Protein AF-A0AA46AE24-F1 (afdb_monomer_lite)

Foldseek 3Di:
DDDDDDDPVNVVVVVVVVVVVCVVPVVVVVVVVLVVVLVQLLVLLLQVLVVQVVCCVVVVDGWDKPPAFPDLQDQWIWTHPPPDIDIGGGHRQKTKHKDWDAAPPRDIWIKIKIDRVVSRDIFIATRRPADSSGDDDD

Structure (mmCIF, N/CA/C/O backbone):
data_AF-A0AA46AE24-F1
#
_entry.id   AF-A0AA46AE24-F1
#
loop_
_atom_site.group_PDB
_atom_site.id
_atom_site.type_symbol
_atom_site.label_atom_id
_atom_site.label_alt_id
_atom_site.label_comp_id
_atom_site.label_asym_id
_atom_site.label_entity_id
_atom_site.label_seq_id
_atom_site.pdbx_PDB_ins_code
_atom_site.Cartn_x
_atom_site.Cartn_y
_atom_site.Cartn_z
_atom_site.occupancy
_atom_site.B_iso_or_equiv
_atom_site.auth_seq_id
_atom_site.auth_comp_id
_atom_site.auth_asym_id
_atom_site.auth_atom_id
_atom_site.pdbx_PDB_model_num
ATOM 1 N N . MET A 1 1 ? -31.045 29.488 43.445 1.00 48.88 1 MET A N 1
ATOM 2 C CA . MET A 1 1 ? -30.138 28.868 42.453 1.00 48.88 1 MET A CA 1
ATOM 3 C C . MET A 1 1 ? -30.188 27.354 42.658 1.00 48.88 1 MET A C 1
ATOM 5 O O . MET A 1 1 ? -29.544 26.853 43.567 1.00 48.88 1 MET A O 1
ATOM 9 N N . ASN A 1 2 ? -31.054 26.645 41.923 1.00 54.91 2 ASN A N 1
ATOM 10 C CA . ASN A 1 2 ? -31.295 25.208 42.121 1.00 54.91 2 ASN A CA 1
ATOM 11 C C . ASN A 1 2 ? -30.205 24.395 41.413 1.00 54.91 2 ASN A C 1
ATOM 13 O O . ASN A 1 2 ? -30.245 24.226 40.196 1.00 54.91 2 ASN A O 1
ATOM 17 N N . LYS A 1 3 ? -29.220 23.904 42.169 1.00 65.06 3 LYS A N 1
ATOM 18 C CA . LYS A 1 3 ? -28.260 22.922 41.661 1.00 65.06 3 LYS A CA 1
ATOM 19 C C . LYS A 1 3 ? -28.925 21.545 41.707 1.00 65.06 3 LYS A C 1
ATOM 21 O O . LYS A 1 3 ? -29.003 20.940 42.771 1.00 65.06 3 LYS A O 1
ATOM 26 N N . LYS A 1 4 ? -29.428 21.063 40.566 1.00 74.19 4 LYS A N 1
ATOM 27 C CA . LYS A 1 4 ? -29.772 19.644 40.398 1.00 74.19 4 LYS A CA 1
ATOM 28 C C . LYS A 1 4 ? -28.463 18.850 40.409 1.00 74.19 4 LYS A C 1
ATOM 30 O O . LYS A 1 4 ? -27.659 18.991 39.493 1.00 74.19 4 LYS A O 1
ATOM 35 N N . GLY A 1 5 ? -28.220 18.098 41.479 1.00 77.06 5 GLY A N 1
ATOM 36 C CA . GLY A 1 5 ? -27.135 17.120 41.535 1.00 77.06 5 GLY A CA 1
ATOM 37 C C . GLY A 1 5 ? -27.531 15.854 40.778 1.00 77.06 5 GLY A C 1
ATOM 38 O O . GLY A 1 5 ? -28.688 15.446 40.844 1.00 77.06 5 GLY A O 1
ATOM 39 N N . PHE A 1 6 ? -26.581 15.259 40.056 1.00 80.25 6 PHE A N 1
ATOM 40 C CA . PHE A 1 6 ? -26.746 13.937 39.450 1.00 80.25 6 PHE A CA 1
ATOM 41 C C . PHE A 1 6 ? -26.936 12.878 40.540 1.00 80.25 6 PHE A C 1
ATOM 43 O O . PHE A 1 6 ? -26.268 12.924 41.578 1.00 80.25 6 PHE A O 1
ATOM 50 N N . THR A 1 7 ? -27.818 11.910 40.302 1.00 89.62 7 THR A N 1
ATOM 51 C CA . THR A 1 7 ? -27.968 10.767 41.205 1.00 89.62 7 THR A CA 1
ATOM 52 C C . THR A 1 7 ? -26.880 9.721 40.932 1.00 89.62 7 THR A C 1
ATOM 54 O O . THR A 1 7 ? -26.447 9.519 39.796 1.00 89.62 7 THR A O 1
ATOM 57 N N . LEU A 1 8 ? -26.430 9.018 41.978 1.00 89.50 8 LEU A N 1
ATOM 58 C CA . LEU A 1 8 ? -25.452 7.927 41.837 1.00 89.50 8 LEU A CA 1
ATOM 59 C C . LEU A 1 8 ? -25.977 6.793 40.944 1.00 89.50 8 LEU A C 1
ATOM 61 O O . LEU A 1 8 ? -25.203 6.169 40.223 1.00 89.50 8 LEU A O 1
ATOM 65 N N . ILE A 1 9 ? -27.290 6.548 40.973 1.00 92.38 9 ILE A N 1
ATOM 66 C CA . ILE A 1 9 ? -27.927 5.507 40.163 1.00 92.38 9 ILE A CA 1
ATOM 67 C C . ILE A 1 9 ? -27.949 5.871 38.674 1.00 92.38 9 ILE A C 1
ATOM 69 O O . ILE A 1 9 ? -27.684 5.003 37.844 1.00 92.38 9 ILE A O 1
ATOM 73 N N . GLU A 1 10 ? -28.181 7.143 38.328 1.00 90.31 10 GLU A N 1
ATOM 74 C CA . GLU A 1 10 ? -28.083 7.617 36.940 1.00 90.31 10 GLU A CA 1
ATOM 75 C C . GLU A 1 10 ? -26.678 7.384 36.390 1.00 90.31 10 GLU A C 1
ATOM 77 O O . GLU A 1 10 ? -26.527 6.881 35.280 1.00 90.31 10 GLU A O 1
ATOM 82 N N . LEU A 1 11 ? -25.643 7.674 37.183 1.00 91.12 11 LEU A N 1
ATOM 83 C CA . LEU A 1 11 ? -24.265 7.434 36.760 1.00 91.12 11 LEU A CA 1
ATOM 84 C C . LEU A 1 11 ? -23.963 5.931 36.614 1.00 91.12 11 LEU A C 1
ATOM 86 O O . LEU A 1 11 ? -23.287 5.530 35.667 1.00 91.12 11 LEU A O 1
ATOM 90 N N . LEU A 1 12 ? -24.489 5.094 37.514 1.00 92.69 12 LEU A N 1
ATOM 91 C CA . LEU A 1 12 ? -24.260 3.647 37.517 1.00 92.69 12 LEU A CA 1
ATOM 92 C C . LEU A 1 12 ? -24.854 2.958 36.281 1.00 92.69 12 LEU A C 1
ATOM 94 O O . LEU A 1 12 ? -24.190 2.137 35.648 1.00 92.69 12 LEU A O 1
ATOM 98 N N . VAL A 1 13 ? -26.088 3.300 35.904 1.00 93.88 13 VAL A N 1
ATOM 99 C CA . VAL A 1 13 ? -26.724 2.716 34.711 1.00 93.88 13 VAL A CA 1
ATOM 100 C C . VAL A 1 13 ? -25.983 3.136 33.439 1.00 93.88 13 VAL A C 1
ATOM 102 O O . VAL A 1 13 ? -25.795 2.321 32.536 1.00 93.88 13 VAL A O 1
ATOM 105 N N . VAL A 1 14 ? -25.485 4.374 33.383 1.00 94.75 14 VAL A N 1
ATOM 106 C CA . VAL A 1 14 ? -24.719 4.873 32.231 1.00 94.75 14 VAL A CA 1
ATOM 107 C C . VAL A 1 14 ? -23.419 4.089 32.043 1.00 94.75 14 VAL A C 1
ATOM 109 O O . VAL A 1 14 ? -23.150 3.620 30.936 1.00 94.75 14 VAL A O 1
ATOM 112 N N . ILE A 1 15 ? -22.631 3.881 33.104 1.00 95.31 15 ILE A N 1
ATOM 113 C CA . ILE A 1 15 ? -21.385 3.104 32.990 1.00 95.31 15 ILE A CA 1
ATOM 114 C C . ILE A 1 15 ? -21.651 1.629 32.664 1.00 95.31 15 ILE A C 1
ATOM 116 O O . ILE A 1 15 ? -20.866 1.025 31.934 1.00 95.31 15 ILE A O 1
ATOM 120 N N . ALA A 1 16 ? -22.770 1.064 33.135 1.00 95.62 16 ALA A N 1
ATOM 121 C CA . ALA A 1 16 ? -23.165 -0.303 32.804 1.00 95.62 16 ALA A CA 1
ATOM 122 C C . ALA A 1 16 ? -23.450 -0.456 31.300 1.00 95.62 16 ALA A C 1
ATOM 124 O O . ALA A 1 16 ? -22.950 -1.386 30.668 1.00 95.62 16 ALA A O 1
ATOM 125 N N . ILE A 1 17 ? -24.183 0.491 30.703 1.00 96.31 17 ILE A N 1
ATOM 126 C CA . ILE A 1 17 ? -24.474 0.485 29.262 1.00 96.31 17 ILE A CA 1
ATOM 127 C C . ILE A 1 17 ? -23.191 0.700 28.442 1.00 96.31 17 ILE A C 1
ATOM 129 O O . ILE A 1 17 ? -22.950 -0.038 27.486 1.00 96.31 17 ILE A O 1
ATOM 133 N N . ILE A 1 18 ? -22.330 1.651 28.832 1.00 96.19 18 ILE A N 1
ATOM 134 C CA . ILE A 1 18 ? -21.038 1.886 28.157 1.00 96.19 18 ILE A CA 1
ATOM 135 C C . ILE A 1 18 ? -20.158 0.628 28.217 1.00 96.19 18 ILE A C 1
ATOM 137 O O . ILE A 1 18 ? -19.548 0.270 27.211 1.00 96.19 18 ILE A O 1
ATOM 141 N N . GLY A 1 19 ? -20.132 -0.080 29.351 1.00 96.69 19 GLY A N 1
ATOM 142 C CA . GLY A 1 19 ? -19.369 -1.320 29.511 1.00 96.69 19 GLY A CA 1
ATOM 143 C C . GLY A 1 19 ? -19.772 -2.406 28.510 1.00 96.69 19 GLY A C 1
ATOM 144 O O . GLY A 1 19 ? -18.905 -3.002 27.868 1.00 96.69 19 GLY A O 1
ATOM 145 N N . VAL A 1 20 ? -21.078 -2.611 28.309 1.00 96.06 20 VAL A N 1
ATOM 146 C CA . VAL A 1 20 ? -21.593 -3.577 27.321 1.00 96.06 20 VAL A CA 1
ATOM 147 C C . VAL A 1 20 ? -21.216 -3.165 25.894 1.00 96.06 20 VAL A C 1
ATOM 149 O O . VAL A 1 20 ? -20.724 -3.992 25.124 1.00 96.06 20 VAL A O 1
ATOM 152 N N . LEU A 1 21 ? -21.385 -1.883 25.545 1.00 96.62 21 LEU A N 1
ATOM 153 C CA . LEU A 1 21 ? -21.047 -1.374 24.211 1.00 96.62 21 LEU A CA 1
ATOM 154 C C . LEU A 1 21 ? -19.552 -1.519 23.904 1.00 96.62 21 LEU A C 1
ATOM 156 O O . LEU A 1 21 ? -19.190 -1.971 22.815 1.00 96.62 21 LEU A O 1
ATOM 160 N N . VAL A 1 22 ? -18.680 -1.177 24.854 1.00 96.19 22 VAL A N 1
ATOM 161 C CA . VAL A 1 22 ? -17.220 -1.269 24.691 1.00 96.19 22 VAL A CA 1
ATOM 162 C C . VAL A 1 22 ? -16.768 -2.723 24.547 1.00 96.19 22 VAL A C 1
ATOM 164 O O . VAL A 1 22 ? -15.934 -3.006 23.684 1.00 96.19 22 VAL A O 1
ATOM 167 N N . GLY A 1 23 ? -17.353 -3.645 25.322 1.00 95.38 23 GLY A N 1
ATOM 168 C CA . GLY A 1 23 ? -17.025 -5.072 25.258 1.00 95.38 23 GLY A CA 1
ATOM 169 C C . GLY A 1 23 ? -17.216 -5.671 23.862 1.00 95.38 23 GLY A C 1
ATOM 170 O O . GLY A 1 23 ? -16.383 -6.448 23.401 1.00 95.38 23 GLY A O 1
ATOM 171 N N . ILE A 1 24 ? -18.268 -5.251 23.154 1.00 94.50 24 ILE A N 1
ATOM 172 C CA . ILE A 1 24 ? -18.508 -5.668 21.768 1.00 94.50 24 ILE A CA 1
ATOM 173 C C . ILE A 1 24 ? -17.637 -4.851 20.803 1.00 94.50 24 ILE A C 1
ATOM 175 O O . ILE A 1 24 ? -17.057 -5.407 19.876 1.00 94.50 24 ILE A O 1
ATOM 179 N N . SER A 1 25 ? -17.499 -3.541 21.016 1.00 95.31 25 SER A N 1
ATOM 180 C CA . SER A 1 25 ? -16.901 -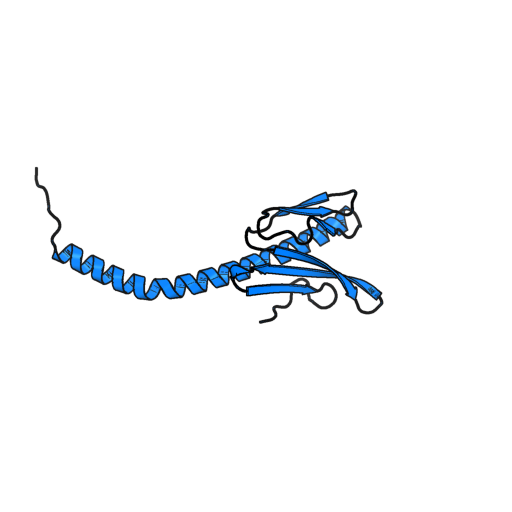2.627 20.030 1.00 95.31 25 SER A CA 1
ATOM 181 C C . SER A 1 25 ? -15.399 -2.838 19.786 1.00 95.31 25 SER A C 1
ATOM 183 O O . SER A 1 25 ? -14.952 -2.727 18.644 1.00 95.31 25 SER A O 1
ATOM 185 N N . ILE A 1 26 ? -14.607 -3.159 20.817 1.00 94.25 26 ILE A N 1
ATOM 186 C CA . ILE A 1 26 ? -13.139 -3.288 20.699 1.00 94.25 26 ILE A CA 1
ATOM 187 C C . ILE A 1 26 ? -12.699 -4.349 19.668 1.00 94.25 26 ILE A C 1
ATOM 189 O O . ILE A 1 26 ? -11.931 -4.002 18.766 1.00 94.25 26 ILE A O 1
ATOM 193 N N . PRO A 1 27 ? -13.141 -5.622 19.736 1.00 91.69 27 PRO A N 1
ATOM 194 C CA . PRO A 1 27 ? -12.680 -6.642 18.791 1.00 91.69 27 PRO A CA 1
ATOM 195 C C . PRO A 1 27 ? -13.101 -6.350 17.344 1.00 91.69 27 PRO A C 1
ATOM 197 O O . PRO A 1 27 ? -12.330 -6.618 16.420 1.00 91.69 27 PRO A O 1
ATOM 200 N N . TYR A 1 28 ? -14.285 -5.765 17.130 1.00 92.50 28 TYR A N 1
ATOM 201 C CA . TYR A 1 28 ? -14.716 -5.345 15.792 1.00 92.50 28 TYR A CA 1
ATOM 202 C C . TYR A 1 28 ? -13.837 -4.225 15.238 1.00 92.50 28 TYR A C 1
ATOM 204 O O . TYR A 1 28 ? -13.422 -4.287 14.079 1.00 92.50 28 TYR A O 1
ATOM 212 N N . TYR A 1 29 ? -13.495 -3.239 16.069 1.00 92.56 29 TYR A N 1
ATOM 213 C CA . TYR A 1 29 ? -12.626 -2.138 15.669 1.00 92.56 29 TYR A CA 1
ATOM 214 C C . TYR A 1 29 ? -11.236 -2.619 15.227 1.00 92.56 29 TYR A C 1
ATOM 216 O O . TYR A 1 29 ? -10.717 -2.155 14.211 1.00 92.56 29 TYR A O 1
ATOM 224 N N . LEU A 1 30 ? -10.649 -3.593 15.932 1.00 91.12 30 LEU A N 1
ATOM 225 C CA . LEU A 1 30 ? -9.338 -4.147 15.573 1.00 91.12 30 LEU A CA 1
ATOM 226 C C . LEU A 1 30 ? -9.351 -4.838 14.200 1.00 91.12 30 LEU A C 1
ATOM 228 O O . LEU A 1 30 ? -8.474 -4.574 13.377 1.00 91.12 30 LEU A O 1
ATOM 232 N N . LYS A 1 31 ? -10.378 -5.649 13.913 1.00 89.88 31 LYS A N 1
ATOM 233 C CA . LYS A 1 31 ? -10.543 -6.308 12.602 1.00 89.88 31 LYS A CA 1
ATOM 234 C C . LYS A 1 31 ? -10.789 -5.311 11.472 1.00 89.88 31 LYS A C 1
ATOM 236 O O . LYS A 1 31 ? -10.258 -5.468 10.369 1.00 89.88 31 LYS A O 1
ATOM 241 N N . TYR A 1 32 ? -11.584 -4.276 11.741 1.00 91.69 32 TYR A N 1
ATOM 242 C CA . TYR A 1 32 ? -11.845 -3.216 10.772 1.00 91.69 32 TYR A CA 1
ATOM 243 C C . TYR A 1 32 ? -10.562 -2.454 10.428 1.00 91.69 32 TYR A C 1
ATOM 245 O O . TYR A 1 32 ? -10.261 -2.245 9.254 1.00 91.69 32 TYR A O 1
ATOM 253 N N . LYS A 1 33 ? -9.763 -2.113 11.445 1.00 91.25 33 LYS A N 1
ATOM 254 C CA . LYS A 1 33 ? -8.464 -1.460 11.273 1.00 91.25 33 LYS A CA 1
ATOM 255 C C . LYS A 1 33 ? -7.522 -2.305 10.406 1.00 91.25 33 LYS A C 1
ATOM 257 O O . LYS A 1 33 ? -6.949 -1.770 9.463 1.00 91.25 33 LYS A O 1
ATOM 262 N N . GLU A 1 34 ? -7.396 -3.606 10.669 1.00 91.06 34 GLU A N 1
ATOM 263 C CA . GLU A 1 34 ? -6.573 -4.509 9.847 1.00 91.06 34 GLU A CA 1
ATOM 264 C C . GLU A 1 34 ? -7.037 -4.538 8.381 1.00 91.06 34 GLU A C 1
ATOM 266 O O . GLU A 1 34 ? -6.232 -4.380 7.462 1.00 91.06 34 GLU A O 1
ATOM 271 N N . SER A 1 35 ? -8.347 -4.667 8.161 1.00 91.44 35 SER A N 1
ATOM 272 C CA . SER A 1 35 ? -8.935 -4.678 6.816 1.00 91.44 35 SER A CA 1
ATOM 273 C C . SER A 1 35 ? -8.672 -3.366 6.073 1.00 91.44 35 SER A C 1
ATOM 275 O O . SER A 1 35 ? -8.296 -3.380 4.902 1.00 91.44 35 SER A O 1
ATOM 277 N N . ALA A 1 36 ? -8.787 -2.227 6.763 1.00 91.31 36 ALA A N 1
ATOM 278 C CA . ALA A 1 36 ? -8.504 -0.915 6.191 1.00 91.31 36 ALA A CA 1
ATOM 279 C C . ALA A 1 36 ? -7.046 -0.780 5.725 1.00 91.31 36 ALA A C 1
ATOM 281 O O . ALA A 1 36 ? -6.789 -0.147 4.701 1.00 91.31 36 ALA A O 1
ATOM 282 N N . TYR A 1 37 ? -6.084 -1.376 6.433 1.00 91.12 37 TYR A N 1
ATOM 283 C CA . TYR A 1 37 ? -4.686 -1.375 5.992 1.00 91.12 37 TYR A CA 1
ATOM 284 C C . TYR A 1 37 ? -4.447 -2.272 4.777 1.00 91.12 37 TYR A C 1
ATOM 286 O O . TYR A 1 37 ? -3.712 -1.871 3.877 1.00 91.12 37 TYR A O 1
ATOM 294 N N . LYS A 1 38 ? -5.083 -3.450 4.705 1.00 92.12 38 LYS A N 1
ATOM 295 C CA . LYS A 1 38 ? -5.001 -4.314 3.510 1.00 92.12 38 LYS A CA 1
ATOM 296 C C . LYS A 1 38 ? -5.529 -3.588 2.272 1.00 92.12 38 LYS A C 1
ATOM 298 O O . LYS A 1 38 ? -4.893 -3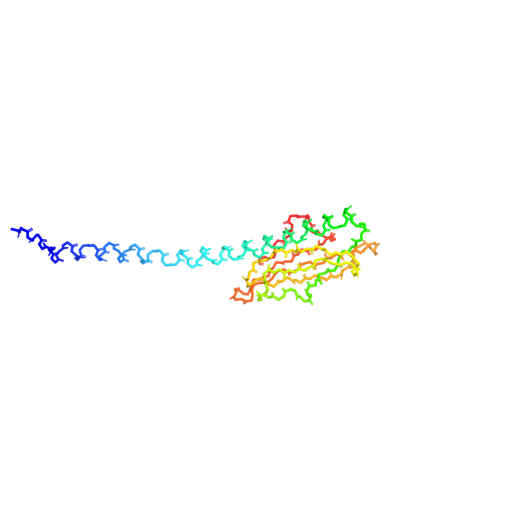.608 1.219 1.00 92.12 38 LYS A O 1
ATOM 303 N N . ILE A 1 39 ? -6.649 -2.877 2.430 1.00 92.31 39 ILE A N 1
ATOM 304 C CA . ILE A 1 39 ? -7.236 -2.034 1.381 1.00 92.31 39 ILE A CA 1
ATOM 305 C C . ILE A 1 39 ? -6.279 -0.903 0.984 1.00 92.31 39 ILE A C 1
ATOM 307 O O . ILE A 1 39 ? -6.102 -0.675 -0.209 1.00 92.31 39 ILE A O 1
ATOM 311 N N . GLN A 1 40 ? -5.621 -0.240 1.943 1.00 93.75 40 GLN A N 1
ATOM 312 C CA . GLN A 1 40 ? -4.618 0.797 1.657 1.00 93.75 40 GLN A CA 1
ATOM 313 C C . GLN A 1 40 ? -3.453 0.258 0.819 1.00 93.75 40 GLN A C 1
ATOM 315 O O . GLN A 1 40 ? -3.157 0.833 -0.223 1.00 93.75 40 GLN A O 1
ATOM 320 N N . VAL A 1 41 ? -2.848 -0.874 1.204 1.00 94.75 41 VAL A N 1
ATOM 321 C CA . VAL A 1 41 ? -1.742 -1.483 0.436 1.00 94.75 41 VAL A CA 1
ATOM 322 C C . VAL A 1 41 ? -2.177 -1.790 -0.996 1.00 94.75 41 VAL A C 1
ATOM 324 O O . VAL A 1 41 ? -1.483 -1.449 -1.952 1.00 94.75 41 VAL A O 1
ATOM 327 N N . LYS A 1 42 ? -3.355 -2.401 -1.157 1.00 92.75 42 LYS A N 1
ATOM 328 C CA . LYS A 1 42 ? -3.904 -2.730 -2.475 1.00 92.75 42 LYS A CA 1
ATOM 329 C C . LYS A 1 42 ? -4.194 -1.477 -3.305 1.00 92.75 42 LYS A C 1
ATOM 331 O O . LYS A 1 42 ? -3.917 -1.462 -4.501 1.00 92.75 42 LYS A O 1
ATOM 336 N N . SER A 1 43 ? -4.743 -0.438 -2.680 1.00 94.06 43 SER A N 1
ATOM 337 C CA . SER A 1 43 ? -5.030 0.837 -3.336 1.00 94.06 43 SER A CA 1
ATOM 338 C C . SER A 1 43 ? -3.752 1.532 -3.795 1.00 94.06 43 SER A C 1
ATOM 340 O O . SER A 1 43 ? -3.707 2.005 -4.924 1.00 94.06 43 SER A O 1
ATOM 342 N N . ASP A 1 44 ? -2.708 1.558 -2.966 1.00 95.25 44 ASP A N 1
ATOM 343 C CA . ASP A 1 44 ? -1.431 2.188 -3.312 1.00 95.25 44 ASP A CA 1
ATOM 344 C C . ASP A 1 44 ? -0.742 1.464 -4.478 1.00 95.25 44 ASP A C 1
ATOM 346 O O . ASP A 1 44 ? -0.224 2.111 -5.387 1.00 95.25 44 ASP A O 1
ATOM 350 N N . VAL A 1 45 ? -0.793 0.126 -4.507 1.00 94.81 45 VAL A N 1
ATOM 351 C CA . VAL A 1 45 ? -0.283 -0.657 -5.646 1.00 94.81 45 VAL A CA 1
ATOM 352 C C . VAL A 1 45 ? -1.081 -0.374 -6.920 1.00 94.81 45 VAL A C 1
ATOM 354 O O . VAL A 1 45 ? -0.483 -0.195 -7.977 1.00 94.81 45 VAL A O 1
ATOM 357 N N . ARG A 1 46 ? -2.413 -0.286 -6.840 1.00 92.56 46 ARG A N 1
ATOM 358 C CA . ARG A 1 46 ? -3.259 0.057 -7.997 1.00 92.56 46 ARG A CA 1
ATOM 359 C C . ARG A 1 46 ? -2.976 1.456 -8.530 1.00 92.56 46 ARG A C 1
ATOM 361 O O . ARG A 1 46 ? -2.768 1.609 -9.727 1.00 92.56 46 ARG A O 1
ATOM 368 N N . ASN A 1 47 ? -2.877 2.441 -7.642 1.00 93.88 47 ASN A N 1
ATOM 369 C CA . ASN A 1 47 ? -2.515 3.809 -8.009 1.00 93.88 47 ASN A CA 1
ATOM 370 C C . ASN A 1 47 ? -1.141 3.859 -8.697 1.00 93.88 47 ASN A C 1
ATOM 372 O O . ASN A 1 47 ? -0.953 4.608 -9.656 1.00 93.88 47 ASN A O 1
ATOM 376 N N . LEU A 1 48 ? -0.182 3.047 -8.237 1.00 94.44 48 LEU A N 1
ATOM 377 C CA . LEU A 1 48 ? 1.124 2.923 -8.880 1.00 94.44 48 LEU A CA 1
ATOM 378 C C . LEU A 1 48 ? 1.015 2.326 -10.292 1.00 94.44 48 LEU A C 1
ATOM 380 O O . LEU A 1 48 ? 1.602 2.883 -11.213 1.00 94.44 48 LEU A O 1
ATOM 384 N N . ILE A 1 49 ? 0.237 1.256 -10.484 1.00 92.06 49 ILE A N 1
ATOM 385 C CA . ILE A 1 49 ? -0.005 0.665 -11.815 1.00 92.06 49 ILE A CA 1
ATOM 386 C C . ILE A 1 49 ? -0.592 1.709 -12.772 1.00 92.06 49 ILE A C 1
ATOM 388 O O . ILE A 1 49 ? -0.074 1.895 -13.871 1.00 92.06 49 ILE A O 1
ATOM 392 N N . GLU A 1 50 ? -1.635 2.425 -12.349 1.00 92.25 50 GLU A N 1
ATOM 393 C CA . GLU A 1 50 ? -2.265 3.477 -13.159 1.00 92.25 50 GLU A CA 1
ATOM 394 C C . GLU A 1 50 ? -1.276 4.595 -13.512 1.00 92.25 50 GLU A C 1
ATOM 396 O O . GLU A 1 50 ? -1.242 5.061 -14.651 1.00 92.25 50 GLU A O 1
ATOM 401 N N . SER A 1 51 ? -0.424 4.983 -12.559 1.00 93.75 51 SER A N 1
ATOM 402 C CA . SER A 1 51 ? 0.597 6.015 -12.772 1.00 93.75 51 SER A CA 1
ATOM 403 C C . SER A 1 51 ? 1.676 5.560 -13.761 1.00 93.75 51 SER A C 1
ATOM 405 O O . SER A 1 51 ? 2.129 6.362 -14.572 1.00 93.75 51 SER A O 1
ATOM 407 N N . ILE A 1 52 ? 2.062 4.279 -13.738 1.00 92.00 52 ILE A N 1
ATOM 408 C CA . ILE A 1 52 ? 3.010 3.700 -14.704 1.00 92.00 52 ILE A CA 1
ATOM 409 C C . ILE A 1 52 ? 2.413 3.723 -16.108 1.00 92.00 52 ILE A C 1
ATOM 411 O O . ILE A 1 52 ? 3.072 4.182 -17.035 1.00 92.00 52 ILE A O 1
ATOM 415 N N . ILE A 1 53 ? 1.155 3.302 -16.259 1.00 90.25 53 ILE A N 1
ATOM 416 C CA . ILE A 1 53 ? 0.466 3.327 -17.556 1.00 90.25 53 ILE A CA 1
ATOM 417 C C . ILE A 1 53 ? 0.391 4.765 -18.084 1.00 90.25 53 ILE A C 1
ATOM 419 O O . ILE A 1 53 ? 0.702 5.017 -19.248 1.00 90.25 53 ILE A O 1
ATOM 423 N N . LEU A 1 54 ? 0.027 5.730 -17.236 1.00 92.88 54 LEU A N 1
ATOM 424 C CA . LEU A 1 54 ? -0.016 7.136 -17.632 1.00 92.88 54 LEU A CA 1
ATOM 425 C C . LEU A 1 54 ? 1.367 7.647 -18.069 1.00 92.88 54 LEU A C 1
ATOM 427 O O . LEU A 1 54 ? 1.476 8.288 -19.118 1.00 92.88 54 LEU A O 1
ATOM 431 N N . PHE A 1 55 ? 2.418 7.315 -17.320 1.00 94.44 55 PHE A N 1
ATOM 432 C CA . PHE A 1 55 ? 3.793 7.677 -17.657 1.00 94.44 55 PHE A CA 1
ATOM 433 C C . PHE A 1 55 ? 4.211 7.084 -19.010 1.00 94.44 55 PHE A C 1
ATOM 435 O O . PHE A 1 55 ? 4.693 7.808 -19.880 1.00 94.44 55 PHE A O 1
ATOM 442 N N . GLU A 1 56 ? 3.951 5.794 -19.235 1.00 91.44 56 GLU A N 1
ATOM 443 C CA . GLU A 1 56 ? 4.250 5.108 -20.496 1.00 91.44 56 GLU A CA 1
ATOM 444 C C . GLU A 1 56 ? 3.485 5.720 -21.676 1.00 91.44 56 GLU A C 1
ATOM 446 O O . GLU A 1 56 ? 4.056 5.917 -22.748 1.00 91.44 56 GLU A O 1
ATOM 451 N N . THR A 1 57 ? 2.213 6.085 -21.497 1.00 92.81 57 THR A N 1
ATOM 452 C CA . THR A 1 57 ? 1.437 6.742 -22.566 1.00 92.81 57 THR A CA 1
ATOM 453 C C . THR A 1 57 ? 1.939 8.151 -22.886 1.00 92.81 57 THR A C 1
ATOM 455 O O . THR A 1 57 ? 1.869 8.574 -24.042 1.00 92.81 57 THR A O 1
ATOM 458 N N . THR A 1 58 ? 2.476 8.860 -21.890 1.00 95.94 58 THR A N 1
ATOM 459 C CA . THR A 1 58 ? 2.934 10.250 -22.021 1.00 95.94 58 THR A CA 1
ATOM 460 C C . THR A 1 58 ? 4.347 10.326 -22.596 1.00 95.94 58 THR A C 1
ATOM 462 O O . THR A 1 58 ? 4.583 11.032 -23.578 1.00 95.94 58 THR A O 1
ATOM 465 N N . TYR A 1 59 ? 5.282 9.572 -22.019 1.00 94.56 59 TYR A N 1
ATOM 466 C CA . TYR A 1 59 ? 6.711 9.654 -22.332 1.00 94.56 59 TYR A CA 1
ATOM 467 C C . TYR A 1 59 ? 7.201 8.521 -23.244 1.00 94.56 59 TYR A C 1
ATOM 469 O O . TYR A 1 59 ? 8.313 8.596 -23.764 1.00 94.56 59 TYR A O 1
ATOM 477 N N . LYS A 1 60 ? 6.367 7.501 -23.511 1.00 92.88 60 LYS A N 1
ATOM 478 C CA . LYS A 1 60 ? 6.693 6.319 -24.341 1.00 92.88 60 LYS A CA 1
ATOM 479 C C . LYS A 1 60 ? 7.888 5.514 -23.825 1.00 92.88 60 LYS A C 1
ATOM 481 O O . LYS A 1 60 ? 8.523 4.780 -24.582 1.00 92.88 60 LYS A O 1
ATOM 486 N N . THR A 1 61 ? 8.183 5.651 -22.540 1.00 90.69 61 THR A N 1
ATOM 487 C CA . THR A 1 61 ? 9.271 4.986 -21.829 1.00 90.69 61 THR A CA 1
ATOM 488 C C . THR A 1 61 ? 8.708 4.279 -20.604 1.00 90.69 61 THR A C 1
ATOM 490 O O . THR A 1 61 ? 7.740 4.731 -19.997 1.00 90.69 61 THR A O 1
ATOM 493 N N . THR A 1 62 ? 9.314 3.152 -20.242 1.00 88.38 62 THR A N 1
ATOM 494 C CA . THR A 1 62 ? 8.973 2.409 -19.025 1.00 88.38 62 THR A CA 1
ATOM 495 C C . THR A 1 62 ? 9.659 3.079 -17.831 1.00 88.38 62 THR A C 1
ATOM 497 O O . THR A 1 62 ? 10.897 3.124 -17.813 1.00 88.38 62 THR A O 1
ATOM 500 N N . PRO A 1 63 ? 8.920 3.606 -16.842 1.00 93.44 63 PRO A N 1
ATOM 501 C CA . PRO A 1 63 ? 9.533 4.255 -15.694 1.00 93.44 63 PRO A CA 1
ATOM 502 C C . PRO A 1 63 ? 10.146 3.236 -14.730 1.00 93.44 63 PRO A C 1
ATOM 504 O O . PRO A 1 63 ? 9.710 2.093 -14.625 1.00 93.44 63 PRO A O 1
ATOM 507 N N . ASN A 1 64 ? 11.110 3.702 -13.944 1.00 93.69 64 ASN A N 1
ATOM 508 C CA . ASN A 1 64 ? 11.573 3.071 -12.718 1.00 93.69 64 ASN A CA 1
ATOM 509 C C . ASN A 1 64 ? 10.969 3.778 -11.501 1.00 93.69 64 ASN A C 1
ATOM 511 O O . ASN A 1 64 ? 10.647 4.963 -11.550 1.00 93.69 64 ASN A O 1
ATOM 515 N N . LEU A 1 65 ? 10.850 3.062 -10.385 1.00 96.19 65 LEU A N 1
ATOM 516 C CA . LEU A 1 65 ? 10.442 3.639 -9.110 1.00 96.19 65 LEU A CA 1
ATOM 517 C C . LEU A 1 65 ? 11.681 4.231 -8.424 1.00 96.19 65 LEU A C 1
ATOM 519 O O . LEU A 1 65 ? 12.744 3.613 -8.436 1.00 96.19 65 LEU A O 1
ATOM 523 N N . TYR A 1 66 ? 11.563 5.408 -7.817 1.00 95.12 66 TYR A N 1
ATOM 524 C CA . TYR A 1 66 ? 12.647 6.023 -7.058 1.00 95.12 66 TYR A CA 1
ATOM 525 C C . TYR A 1 66 ? 12.140 6.749 -5.795 1.00 95.12 66 TYR A C 1
ATOM 527 O O . TYR A 1 66 ? 11.232 7.576 -5.887 1.00 95.12 66 TYR A O 1
ATOM 535 N N . PRO A 1 67 ? 12.727 6.494 -4.611 1.00 95.25 67 PRO A N 1
ATOM 536 C CA . PRO A 1 67 ? 13.635 5.379 -4.336 1.00 95.25 67 PRO A CA 1
ATOM 537 C C . PRO A 1 67 ? 12.927 4.027 -4.536 1.00 95.25 67 PRO A C 1
ATOM 539 O O . PRO A 1 67 ? 11.703 3.944 -4.446 1.00 95.25 67 PRO A O 1
ATOM 542 N N . ASN A 1 68 ? 13.695 2.973 -4.820 1.00 94.06 68 ASN A N 1
ATOM 543 C CA . ASN A 1 68 ? 13.197 1.601 -4.933 1.00 94.06 68 ASN A CA 1
ATOM 544 C C . ASN A 1 68 ? 13.977 0.686 -3.967 1.00 94.06 68 ASN A C 1
ATOM 546 O O . ASN A 1 68 ? 15.177 0.500 -4.168 1.00 94.06 68 ASN A O 1
ATOM 550 N N . PRO A 1 69 ? 13.339 0.129 -2.923 1.00 94.12 69 PRO A N 1
ATOM 551 C CA . PRO A 1 69 ? 11.925 0.287 -2.596 1.00 94.12 69 PRO A CA 1
ATOM 552 C C . PRO A 1 69 ? 11.596 1.717 -2.144 1.00 94.12 69 PRO A C 1
ATOM 554 O O . PRO A 1 69 ? 12.415 2.413 -1.538 1.00 94.12 69 PRO A O 1
ATOM 557 N N . CYS A 1 70 ? 10.367 2.145 -2.405 1.00 95.69 70 CYS A N 1
ATOM 558 C CA . CYS A 1 70 ? 9.824 3.340 -1.795 1.00 95.69 70 CYS A CA 1
ATOM 559 C C . CYS A 1 70 ? 9.412 3.013 -0.359 1.00 95.69 70 CYS A C 1
ATOM 561 O O . CYS A 1 70 ? 8.336 2.460 -0.118 1.00 95.69 70 CYS A O 1
ATOM 563 N N . SER A 1 71 ? 10.317 3.339 0.568 1.00 94.25 71 SER A N 1
ATOM 564 C CA . SER A 1 71 ? 10.242 3.023 1.999 1.00 94.25 71 SER A CA 1
ATOM 565 C C . SER A 1 71 ? 8.894 3.372 2.633 1.00 94.25 71 SER A C 1
ATOM 567 O O . SER A 1 71 ? 8.272 4.386 2.305 1.00 94.25 71 SER A O 1
ATOM 569 N N . GLU A 1 72 ? 8.476 2.567 3.608 1.00 93.56 72 GLU A N 1
ATOM 570 C CA . GLU A 1 72 ? 7.266 2.760 4.412 1.00 93.56 72 GLU A CA 1
ATOM 571 C C . GLU A 1 72 ? 7.177 4.139 5.095 1.00 93.56 72 GLU A C 1
ATOM 573 O O . GLU A 1 72 ? 6.071 4.650 5.280 1.00 93.56 72 GLU A O 1
ATOM 578 N N . ASP A 1 73 ? 8.306 4.795 5.371 1.00 93.19 73 ASP A N 1
ATOM 579 C CA . ASP A 1 73 ? 8.341 6.122 6.003 1.00 93.19 73 ASP A CA 1
ATOM 580 C C . ASP A 1 73 ? 7.987 7.279 5.060 1.00 93.19 73 ASP A C 1
ATOM 582 O O . ASP A 1 73 ? 7.605 8.363 5.516 1.00 93.19 73 ASP A O 1
ATOM 586 N N . LEU A 1 74 ? 8.090 7.062 3.748 1.00 93.19 74 LEU A N 1
ATOM 587 C CA . LEU A 1 74 ? 7.797 8.081 2.745 1.00 93.19 74 LEU A CA 1
ATOM 588 C C . LEU A 1 74 ? 6.287 8.221 2.511 1.00 93.19 74 LEU A C 1
ATOM 590 O O . LEU A 1 74 ? 5.510 7.287 2.691 1.00 93.19 74 LEU A O 1
ATOM 594 N N . THR A 1 75 ? 5.853 9.396 2.069 1.00 94.81 75 THR A N 1
ATOM 595 C CA . THR A 1 75 ? 4.469 9.625 1.597 1.00 94.81 75 THR A CA 1
ATOM 596 C C . THR A 1 75 ? 4.406 9.862 0.093 1.00 94.81 75 THR A C 1
ATOM 598 O O . THR A 1 75 ? 3.327 9.894 -0.499 1.00 94.81 75 THR A O 1
ATOM 601 N N . THR A 1 76 ? 5.569 9.995 -0.537 1.00 95.12 76 THR A N 1
ATOM 602 C CA . THR A 1 76 ? 5.726 10.199 -1.967 1.00 95.12 76 THR A CA 1
ATOM 603 C C . THR A 1 76 ? 6.900 9.388 -2.490 1.00 95.12 76 THR A C 1
ATOM 605 O O . THR A 1 76 ? 7.869 9.129 -1.774 1.00 95.12 76 THR A O 1
ATOM 608 N N . CYS A 1 77 ? 6.800 8.995 -3.752 1.00 96.00 77 CYS A N 1
ATOM 609 C CA . CYS A 1 77 ? 7.878 8.393 -4.528 1.00 96.00 77 CYS A CA 1
ATOM 610 C C . CYS A 1 77 ? 7.843 9.011 -5.926 1.00 96.00 77 CYS A C 1
ATOM 612 O O . CYS A 1 77 ? 6.911 9.741 -6.266 1.00 96.00 77 CYS A O 1
ATOM 614 N N . ALA A 1 78 ? 8.828 8.696 -6.750 1.00 96.38 78 ALA A N 1
ATOM 615 C CA . ALA A 1 78 ? 8.884 9.135 -8.129 1.00 96.38 78 ALA A CA 1
ATOM 616 C C . ALA A 1 78 ? 8.836 7.945 -9.086 1.00 96.38 78 ALA A C 1
ATOM 618 O O . ALA A 1 78 ? 9.462 6.918 -8.834 1.00 96.38 78 ALA A O 1
ATOM 619 N N . LEU A 1 79 ? 8.124 8.113 -10.191 1.00 96.12 79 LEU A N 1
ATOM 620 C CA . LEU A 1 79 ? 8.335 7.352 -11.412 1.00 96.12 79 LEU A CA 1
ATOM 621 C C . LEU A 1 79 ? 9.293 8.150 -12.286 1.00 96.12 79 LEU A C 1
ATOM 623 O O . LEU A 1 79 ? 9.074 9.340 -12.490 1.00 96.12 79 LEU A O 1
ATOM 627 N N . THR A 1 80 ? 10.372 7.533 -12.758 1.00 95.56 80 THR A N 1
ATOM 628 C CA . THR A 1 80 ? 11.368 8.220 -13.583 1.00 95.56 80 THR A CA 1
ATOM 629 C C . THR A 1 80 ? 12.045 7.291 -14.578 1.00 95.56 80 THR A C 1
ATOM 631 O O . THR A 1 80 ? 12.362 6.148 -14.261 1.00 95.56 80 THR A O 1
ATOM 634 N N . ASP A 1 81 ? 12.317 7.797 -15.776 1.00 94.06 81 ASP A N 1
ATOM 635 C CA . ASP A 1 81 ? 13.162 7.139 -16.780 1.00 94.06 81 ASP A CA 1
ATOM 636 C C . ASP A 1 81 ? 14.601 7.708 -16.803 1.00 94.06 81 ASP A C 1
ATOM 638 O O . ASP A 1 81 ? 15.395 7.369 -17.678 1.00 94.06 81 ASP A O 1
ATOM 642 N N . GLY A 1 82 ? 14.944 8.578 -15.841 1.00 91.38 82 GLY A N 1
ATOM 643 C CA . GLY A 1 82 ? 16.204 9.327 -15.787 1.00 91.38 82 GLY A CA 1
ATOM 644 C C . GLY A 1 82 ? 16.166 10.691 -16.489 1.00 91.38 82 GLY A C 1
ATOM 645 O O . GLY A 1 82 ? 17.094 11.481 -16.317 1.00 91.38 82 GLY A O 1
ATOM 646 N N . THR A 1 83 ? 15.101 10.993 -17.236 1.00 93.50 83 THR A N 1
ATOM 647 C CA . THR A 1 83 ? 14.894 12.272 -17.940 1.00 93.50 83 THR A CA 1
ATOM 648 C C . THR A 1 83 ? 13.576 12.945 -17.561 1.00 93.50 83 THR A C 1
ATOM 650 O O . THR A 1 83 ? 13.555 14.139 -17.271 1.00 93.50 83 THR A O 1
ATOM 653 N N . ASN A 1 84 ? 12.498 12.168 -17.502 1.00 95.00 84 ASN A N 1
ATOM 654 C CA . ASN A 1 84 ? 11.163 12.560 -17.083 1.00 95.00 84 ASN A CA 1
ATOM 655 C C . ASN A 1 84 ? 10.894 12.022 -15.678 1.00 95.00 84 ASN A C 1
ATOM 657 O O . ASN A 1 84 ? 11.457 11.001 -15.257 1.00 95.00 84 ASN A O 1
ATOM 661 N N . GLN A 1 85 ? 10.033 12.715 -14.940 1.00 95.12 85 GLN A N 1
ATOM 662 C CA . GLN A 1 85 ? 9.710 12.349 -13.572 1.00 95.12 85 GLN A CA 1
ATOM 663 C C . GLN A 1 85 ? 8.280 12.744 -13.214 1.00 95.12 85 GLN A C 1
ATOM 665 O O . GLN A 1 85 ? 7.941 13.923 -13.250 1.00 95.12 85 GLN A O 1
ATOM 670 N N . ASP A 1 86 ? 7.504 11.770 -12.745 1.00 95.81 86 ASP A N 1
ATOM 671 C CA . ASP A 1 86 ? 6.189 11.994 -12.151 1.00 95.81 86 ASP A CA 1
ATOM 672 C C . ASP A 1 86 ? 6.218 11.593 -10.674 1.00 95.81 86 ASP A C 1
ATOM 674 O O . ASP A 1 86 ? 6.887 10.638 -10.276 1.00 95.81 86 ASP A O 1
ATOM 678 N N . THR A 1 87 ? 5.498 12.328 -9.829 1.00 95.31 87 THR A N 1
ATOM 679 C CA . THR A 1 87 ? 5.422 12.027 -8.393 1.00 95.31 87 THR A CA 1
ATOM 680 C C . THR A 1 87 ? 4.177 11.211 -8.088 1.00 95.31 87 THR A C 1
ATOM 682 O O . THR A 1 87 ? 3.061 11.645 -8.365 1.00 95.31 87 THR A O 1
ATOM 685 N N . ILE A 1 88 ? 4.363 10.073 -7.428 1.00 95.44 88 ILE A N 1
ATOM 686 C CA . ILE A 1 88 ? 3.279 9.260 -6.884 1.00 95.44 88 ILE A CA 1
ATOM 687 C C . ILE A 1 88 ? 3.109 9.554 -5.395 1.00 95.44 88 ILE A C 1
ATOM 689 O O . ILE A 1 88 ? 4.079 9.813 -4.677 1.00 95.44 88 ILE A O 1
ATOM 693 N N . ARG A 1 89 ? 1.869 9.488 -4.911 1.00 95.50 89 ARG A N 1
ATOM 694 C CA . ARG A 1 89 ? 1.555 9.557 -3.479 1.00 95.50 89 ARG A CA 1
ATOM 695 C C . ARG A 1 89 ? 1.229 8.157 -2.983 1.00 95.50 89 ARG A C 1
ATOM 697 O O . ARG A 1 89 ? 0.516 7.424 -3.661 1.00 95.50 89 ARG A O 1
ATOM 704 N N . LYS A 1 90 ? 1.722 7.821 -1.796 1.00 94.69 90 LYS A N 1
ATOM 705 C CA . LYS A 1 90 ? 1.410 6.564 -1.117 1.00 94.69 90 LYS A CA 1
ATOM 706 C C . LYS A 1 90 ? 1.076 6.798 0.345 1.00 94.69 90 LYS A C 1
ATOM 708 O O . LYS A 1 90 ? 1.436 7.823 0.936 1.00 94.69 90 LYS A O 1
ATOM 713 N N . THR A 1 91 ? 0.439 5.812 0.946 1.00 94.69 91 THR A N 1
ATOM 714 C CA . THR A 1 91 ? 0.155 5.807 2.373 1.00 94.69 91 THR A CA 1
ATOM 715 C C . THR A 1 91 ? 1.445 5.569 3.169 1.00 94.69 91 THR A C 1
ATOM 717 O O . THR A 1 91 ? 2.275 4.717 2.836 1.00 94.69 91 THR A O 1
ATOM 720 N N . LYS A 1 92 ? 1.628 6.315 4.266 1.00 93.25 92 LYS A N 1
ATOM 721 C CA . LYS A 1 92 ? 2.687 6.025 5.244 1.00 93.25 92 LYS A CA 1
ATOM 722 C C . LYS A 1 92 ? 2.448 4.649 5.883 1.00 93.25 92 LYS A C 1
ATOM 724 O O . LYS A 1 92 ? 1.322 4.326 6.251 1.00 93.25 92 LYS A O 1
ATOM 729 N N . GLY A 1 93 ? 3.505 3.859 6.049 1.00 92.06 93 GLY A N 1
ATOM 730 C CA . GLY A 1 93 ? 3.439 2.475 6.532 1.00 92.06 93 GLY A CA 1
ATOM 731 C C . GLY A 1 93 ? 3.247 1.431 5.425 1.00 92.06 93 GLY A C 1
ATOM 732 O O . GLY A 1 93 ? 3.210 0.240 5.724 1.00 92.06 93 GLY A O 1
ATOM 733 N N . VAL A 1 94 ? 3.123 1.858 4.162 1.00 95.12 94 VAL A N 1
ATOM 734 C CA . VAL A 1 94 ? 3.131 0.973 2.989 1.00 95.12 94 VAL A CA 1
ATOM 735 C C . VAL A 1 94 ? 4.462 1.130 2.266 1.00 95.12 94 VAL A C 1
ATOM 737 O O . VAL A 1 94 ? 4.806 2.231 1.846 1.00 95.12 94 VAL A O 1
ATOM 740 N N . GLU A 1 95 ? 5.224 0.055 2.120 1.00 95.62 95 GLU A N 1
ATOM 741 C CA . GLU A 1 95 ? 6.415 0.007 1.272 1.00 95.62 95 GLU A CA 1
ATOM 742 C C . GLU A 1 95 ? 6.014 -0.442 -0.135 1.00 95.62 95 GLU A C 1
ATOM 744 O O . GLU A 1 95 ? 5.289 -1.425 -0.279 1.00 95.62 95 GLU A O 1
ATOM 749 N N . LEU A 1 96 ? 6.474 0.268 -1.167 1.00 96.31 96 LEU A N 1
ATOM 750 C CA . LEU A 1 96 ? 6.243 -0.104 -2.565 1.00 96.31 96 LEU A CA 1
ATOM 751 C C . LEU A 1 96 ? 7.567 -0.496 -3.212 1.00 96.31 96 LEU A C 1
ATOM 753 O O . LEU A 1 96 ? 8.535 0.258 -3.160 1.00 96.31 96 LEU A O 1
ATOM 757 N N . LYS A 1 97 ? 7.604 -1.650 -3.863 1.00 95.12 97 LYS A N 1
ATOM 758 C CA . LYS A 1 97 ? 8.753 -2.134 -4.627 1.00 95.12 97 LYS A CA 1
ATOM 759 C C . LYS A 1 97 ? 8.328 -2.404 -6.057 1.00 95.12 97 LYS A C 1
ATOM 761 O O . LYS A 1 97 ? 7.240 -2.931 -6.281 1.00 95.12 97 LYS A O 1
ATOM 766 N N . MET A 1 98 ? 9.203 -2.089 -7.002 1.00 94.00 98 MET A N 1
ATOM 767 C CA . MET A 1 98 ? 9.020 -2.447 -8.403 1.00 94.00 98 MET A CA 1
ATOM 768 C C . MET A 1 98 ? 10.224 -3.244 -8.892 1.00 94.00 98 MET A C 1
ATOM 770 O O . MET A 1 98 ? 11.366 -2.863 -8.647 1.00 94.00 98 MET A O 1
ATOM 774 N N . GLU A 1 99 ? 9.977 -4.361 -9.558 1.00 91.88 99 GLU A N 1
ATOM 775 C CA . GLU A 1 99 ? 11.003 -5.242 -10.110 1.00 91.88 99 GLU A CA 1
ATOM 776 C C . GLU A 1 99 ? 10.712 -5.459 -11.592 1.00 91.88 99 GLU A C 1
ATOM 778 O O . GLU A 1 99 ? 9.583 -5.784 -11.955 1.00 91.88 99 GLU 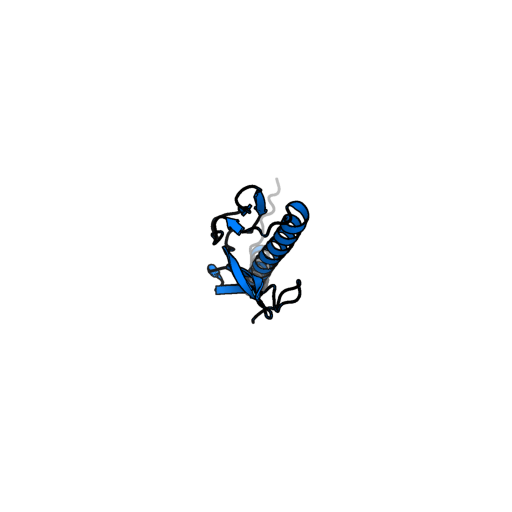A O 1
ATOM 783 N N . GLU A 1 100 ? 11.712 -5.288 -12.454 1.00 89.75 100 GLU A N 1
ATOM 784 C CA . GLU A 1 100 ? 11.593 -5.704 -13.852 1.00 89.75 100 GLU A CA 1
ATOM 785 C C . GLU A 1 100 ? 11.572 -7.239 -13.909 1.00 89.75 100 GLU A C 1
ATOM 787 O O . GLU A 1 100 ? 12.370 -7.914 -13.254 1.00 89.75 100 GLU A O 1
ATOM 792 N N . ILE A 1 101 ? 10.642 -7.793 -14.681 1.00 90.50 101 ILE A N 1
ATOM 793 C CA . ILE A 1 101 ? 10.493 -9.232 -14.907 1.00 90.50 101 ILE A CA 1
ATOM 794 C C . ILE A 1 101 ? 10.403 -9.512 -16.406 1.00 90.50 101 ILE A C 1
ATOM 796 O O . ILE A 1 101 ? 10.104 -8.632 -17.211 1.00 90.50 101 ILE A O 1
ATOM 800 N N . THR A 1 102 ? 10.642 -10.757 -16.801 1.00 90.38 102 THR A N 1
ATOM 801 C CA . THR A 1 102 ? 10.505 -11.190 -18.195 1.00 90.38 102 THR A CA 1
ATOM 802 C C . THR A 1 102 ? 9.264 -12.063 -18.339 1.00 90.38 102 THR A C 1
ATOM 804 O O . THR A 1 102 ? 9.130 -13.080 -17.660 1.00 90.38 102 THR A O 1
ATOM 807 N N . CYS A 1 103 ? 8.352 -11.665 -19.223 1.00 88.62 103 CYS A N 1
ATOM 808 C CA . CYS A 1 103 ? 7.155 -12.424 -19.561 1.00 88.62 103 CYS A CA 1
ATOM 809 C C . CYS A 1 103 ? 7.466 -13.571 -20.536 1.00 88.62 103 CYS A C 1
ATOM 811 O O . CYS A 1 103 ? 8.547 -13.650 -21.132 1.00 88.62 103 CYS A O 1
ATOM 813 N N . GLN A 1 104 ? 6.478 -14.444 -20.764 1.00 87.38 104 GLN A N 1
ATOM 814 C CA . GLN A 1 104 ? 6.538 -15.407 -21.867 1.00 87.38 104 GLN A CA 1
ATOM 815 C C . GLN A 1 104 ? 6.757 -14.656 -23.195 1.00 87.38 104 GLN A C 1
ATOM 817 O O . GLN A 1 104 ? 6.216 -13.569 -23.390 1.00 87.38 104 GLN A O 1
ATOM 822 N N . ASN A 1 105 ? 7.578 -15.213 -24.092 1.00 87.62 105 ASN A N 1
ATOM 823 C CA . ASN A 1 105 ? 8.050 -14.571 -25.335 1.00 87.62 105 ASN A CA 1
ATOM 824 C C . ASN A 1 105 ? 9.064 -13.425 -25.153 1.00 87.62 105 ASN A C 1
ATOM 826 O O . ASN A 1 105 ? 9.167 -12.551 -26.010 1.00 87.62 105 ASN A O 1
ATOM 830 N N . ASN A 1 106 ? 9.833 -13.429 -24.058 1.00 85.56 106 ASN A N 1
ATOM 831 C CA . ASN A 1 106 ? 10.943 -12.493 -23.823 1.00 85.56 106 ASN A CA 1
ATOM 832 C C . ASN A 1 106 ? 10.527 -11.007 -23.823 1.00 85.56 106 ASN A C 1
ATOM 834 O O . ASN A 1 106 ? 11.323 -10.117 -24.118 1.00 85.56 106 ASN A O 1
ATOM 838 N N . THR A 1 107 ? 9.256 -10.742 -23.519 1.00 85.75 107 THR A N 1
ATOM 839 C CA . THR A 1 107 ? 8.716 -9.385 -23.396 1.00 85.75 107 THR A CA 1
ATOM 840 C C . THR A 1 107 ? 9.017 -8.854 -21.999 1.00 85.75 107 THR A C 1
ATOM 842 O O . THR A 1 107 ? 8.907 -9.592 -21.020 1.00 85.75 107 THR A O 1
ATOM 845 N N . LYS A 1 108 ? 9.414 -7.585 -21.893 1.00 86.12 108 LYS A N 1
ATOM 846 C CA . LYS A 1 108 ? 9.639 -6.935 -20.598 1.00 86.12 108 LYS A CA 1
ATOM 847 C C . LYS A 1 108 ? 8.309 -6.727 -19.875 1.00 86.12 108 LYS A C 1
ATOM 849 O O . LYS A 1 108 ? 7.330 -6.314 -20.488 1.00 86.12 108 LYS A O 1
ATOM 854 N N . GLY A 1 109 ? 8.296 -7.006 -18.582 1.00 88.19 109 GLY A N 1
ATOM 855 C CA . GLY A 1 109 ? 7.183 -6.753 -17.681 1.00 88.19 109 GLY A CA 1
ATOM 856 C C . GLY A 1 109 ? 7.687 -6.221 -16.347 1.00 88.19 109 GLY A C 1
ATOM 857 O O . GLY A 1 109 ? 8.887 -6.054 -16.128 1.00 88.19 109 GLY A O 1
ATOM 858 N N . PHE A 1 110 ? 6.764 -5.979 -15.430 1.00 89.81 110 PHE A N 1
ATOM 859 C CA . PHE A 1 110 ? 7.074 -5.498 -14.096 1.00 89.81 110 PHE A CA 1
ATOM 860 C C . PHE A 1 110 ? 6.253 -6.236 -13.044 1.00 89.81 110 PHE A C 1
ATOM 862 O O . PHE A 1 110 ? 5.082 -6.578 -13.232 1.00 89.81 110 PHE A O 1
ATOM 869 N N . LYS A 1 111 ? 6.895 -6.465 -11.903 1.00 92.50 111 LYS A N 1
ATOM 870 C CA . LYS A 1 111 ? 6.266 -6.922 -10.677 1.00 92.50 111 LYS A CA 1
ATOM 871 C C . LYS A 1 111 ? 6.258 -5.778 -9.681 1.00 92.50 111 LYS A C 1
ATOM 873 O O . LYS A 1 111 ? 7.310 -5.273 -9.296 1.00 92.50 111 LYS A O 1
ATOM 878 N N . ILE A 1 112 ? 5.075 -5.394 -9.229 1.00 93.94 112 ILE A N 1
ATOM 879 C CA . ILE A 1 112 ? 4.910 -4.393 -8.176 1.00 93.94 112 ILE A CA 1
ATOM 880 C C . ILE A 1 112 ? 4.537 -5.126 -6.903 1.00 93.94 112 ILE A C 1
ATOM 882 O O . ILE A 1 112 ? 3.692 -6.014 -6.922 1.00 93.94 112 ILE A O 1
ATOM 886 N N . THR A 1 113 ? 5.170 -4.776 -5.793 1.00 94.00 113 THR A N 1
ATOM 887 C CA . THR A 1 113 ? 4.861 -5.347 -4.484 1.00 94.00 113 THR A CA 1
ATOM 888 C C . THR A 1 113 ? 4.624 -4.226 -3.489 1.00 94.00 113 THR A C 1
ATOM 890 O O . THR A 1 113 ? 5.510 -3.413 -3.250 1.00 94.00 113 THR A O 1
ATOM 893 N N . GLY A 1 114 ? 3.427 -4.192 -2.914 1.00 95.50 114 GLY A N 1
ATOM 894 C CA . GLY A 1 114 ? 3.087 -3.364 -1.767 1.00 95.50 114 GLY A CA 1
ATOM 895 C C . GLY A 1 114 ? 3.148 -4.190 -0.493 1.00 95.50 114 GLY A C 1
ATOM 896 O O . GLY A 1 114 ? 2.635 -5.309 -0.458 1.00 95.50 114 GLY A O 1
ATOM 897 N N . GLN A 1 115 ? 3.768 -3.663 0.556 1.00 94.31 115 GLN A N 1
ATOM 898 C CA . GLN A 1 115 ? 3.900 -4.358 1.834 1.00 94.31 115 GLN A CA 1
ATOM 899 C C . GLN A 1 115 ? 3.553 -3.440 2.994 1.00 94.31 115 GLN A C 1
ATOM 901 O O . GLN A 1 115 ? 3.939 -2.276 3.018 1.00 94.31 115 GLN A O 1
ATOM 906 N N . ASN A 1 116 ? 2.868 -3.988 3.990 1.00 93.06 116 ASN A N 1
ATOM 907 C CA . ASN A 1 116 ? 2.751 -3.382 5.306 1.00 93.06 116 ASN A CA 1
ATOM 908 C C . ASN A 1 116 ? 3.410 -4.324 6.317 1.00 93.06 116 ASN A C 1
ATOM 910 O O . ASN A 1 116 ? 2.857 -5.377 6.654 1.00 93.06 116 ASN A O 1
ATOM 914 N N . LYS A 1 117 ? 4.600 -3.946 6.796 1.00 86.50 117 LYS A N 1
ATOM 915 C CA . LYS A 1 117 ? 5.396 -4.783 7.707 1.00 86.50 117 LYS A CA 1
ATOM 916 C C . LYS A 1 117 ? 4.730 -4.949 9.071 1.00 86.50 117 LYS A C 1
ATOM 918 O O . LYS A 1 117 ? 4.864 -6.001 9.684 1.00 86.50 117 LYS A O 1
ATOM 923 N N . THR A 1 118 ? 3.961 -3.955 9.526 1.00 86.44 118 THR A N 1
ATOM 924 C CA . THR A 1 118 ? 3.252 -4.006 10.817 1.00 86.44 118 THR A CA 1
ATOM 925 C C . THR A 1 118 ? 2.201 -5.115 10.866 1.00 86.44 118 THR A C 1
ATOM 927 O O . THR A 1 118 ? 1.990 -5.705 11.921 1.00 86.44 118 THR A O 1
ATOM 930 N N . LEU A 1 119 ? 1.547 -5.407 9.741 1.00 85.31 119 LEU A N 1
ATOM 931 C CA . LEU A 1 119 ? 0.519 -6.449 9.648 1.00 85.31 119 LEU A CA 1
ATOM 932 C C . LEU A 1 119 ? 1.000 -7.739 8.983 1.00 85.31 119 LEU A C 1
ATOM 934 O O . LEU A 1 119 ? 0.194 -8.645 8.793 1.00 85.31 119 LEU A O 1
ATOM 938 N N . ASN A 1 120 ? 2.280 -7.816 8.603 1.00 88.69 120 ASN A N 1
ATOM 939 C CA . ASN A 1 120 ? 2.829 -8.908 7.797 1.00 88.69 120 ASN A CA 1
ATOM 940 C C . ASN A 1 120 ? 1.970 -9.208 6.550 1.00 88.69 120 ASN A C 1
ATOM 942 O O . ASN A 1 120 ? 1.706 -10.361 6.213 1.00 88.69 120 ASN A O 1
ATOM 946 N N . TYR A 1 121 ? 1.489 -8.152 5.889 1.00 91.31 121 TYR A N 1
ATOM 947 C CA . TYR A 1 121 ? 0.646 -8.258 4.702 1.00 91.31 121 TYR A CA 1
ATOM 948 C C . TYR A 1 121 ? 1.409 -7.770 3.476 1.00 91.31 121 TYR A C 1
ATOM 950 O O . TYR A 1 121 ? 1.996 -6.684 3.494 1.00 91.31 121 TYR A O 1
ATOM 958 N N . ASN A 1 122 ? 1.367 -8.554 2.402 1.00 92.38 122 ASN A N 1
ATOM 959 C CA . ASN A 1 122 ? 1.910 -8.182 1.107 1.00 92.38 122 ASN A CA 1
ATOM 960 C C . ASN A 1 122 ? 0.848 -8.356 0.020 1.00 92.38 122 ASN A C 1
ATOM 962 O O . ASN A 1 122 ? -0.040 -9.198 0.114 1.00 92.38 122 ASN A O 1
ATOM 966 N N . PHE A 1 123 ? 0.941 -7.522 -1.004 1.00 91.69 123 PHE A N 1
ATOM 967 C CA . PHE A 1 123 ? 0.156 -7.632 -2.218 1.00 91.69 123 PHE A CA 1
ATOM 968 C C . PHE A 1 123 ? 1.101 -7.434 -3.394 1.00 91.69 123 PHE A C 1
ATOM 970 O O . PHE A 1 123 ? 1.822 -6.435 -3.446 1.00 91.69 123 PHE A O 1
ATOM 977 N N . SER A 1 124 ? 1.103 -8.376 -4.329 1.00 91.44 124 SER A N 1
ATOM 978 C CA . SER A 1 124 ? 1.918 -8.291 -5.535 1.00 91.44 124 SER A CA 1
ATOM 979 C C . SER A 1 124 ? 1.037 -8.276 -6.774 1.00 91.44 124 SER A C 1
ATOM 981 O O . SER A 1 124 ? 0.020 -8.958 -6.828 1.00 91.44 124 SER A O 1
ATOM 983 N N . PHE A 1 125 ? 1.466 -7.508 -7.765 1.00 92.12 125 PHE A N 1
ATOM 984 C CA . PHE A 1 125 ? 0.914 -7.482 -9.108 1.00 92.12 125 PHE A CA 1
ATOM 985 C C . PHE A 1 125 ? 2.013 -7.862 -10.096 1.00 92.12 125 PHE A C 1
ATOM 987 O O . PHE A 1 125 ? 3.114 -7.311 -10.029 1.00 92.12 125 PHE A O 1
ATOM 994 N N . ASN A 1 126 ? 1.713 -8.780 -11.005 1.00 91.25 126 ASN A N 1
ATOM 995 C CA . ASN A 1 126 ? 2.579 -9.218 -12.087 1.00 91.25 126 ASN A CA 1
ATOM 996 C C . ASN A 1 126 ? 1.953 -8.841 -13.434 1.00 91.25 126 ASN A C 1
ATOM 998 O O . ASN A 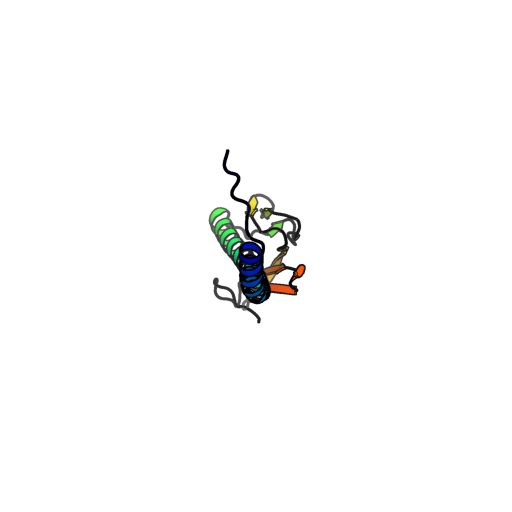1 126 ? 0.936 -9.407 -13.830 1.00 91.25 126 ASN A O 1
ATOM 1002 N N . SER A 1 127 ? 2.600 -7.941 -14.176 1.00 88.44 127 SER A N 1
ATOM 1003 C CA . SER A 1 127 ? 2.088 -7.454 -15.462 1.00 88.44 127 SER A CA 1
ATOM 1004 C C . SER A 1 127 ? 1.964 -8.535 -16.546 1.00 88.44 127 SER A C 1
ATOM 1006 O O . SER A 1 127 ? 1.292 -8.315 -17.549 1.00 88.44 127 SER A O 1
ATOM 1008 N N . CYS A 1 128 ? 2.640 -9.677 -16.391 1.00 88.00 128 CYS A N 1
ATOM 1009 C CA . CYS A 1 128 ? 2.632 -10.765 -17.367 1.00 88.00 128 CYS A CA 1
ATOM 1010 C C . CYS A 1 128 ? 1.456 -11.732 -17.184 1.00 88.00 128 CYS A C 1
ATOM 1012 O O . CYS A 1 128 ? 1.029 -12.358 -18.152 1.00 88.00 128 CYS A O 1
ATOM 1014 N N . THR A 1 129 ? 0.997 -11.928 -15.945 1.00 85.31 129 THR A N 1
ATOM 1015 C CA . THR A 1 129 ? 0.025 -12.978 -15.591 1.00 85.31 129 THR A CA 1
ATOM 1016 C C . THR A 1 129 ? -1.261 -12.428 -15.017 1.00 85.31 129 THR A C 1
ATOM 1018 O O . THR A 1 129 ? -2.311 -13.054 -15.164 1.00 85.31 129 THR A O 1
ATOM 1021 N N . ASP A 1 130 ? -1.191 -11.277 -14.358 1.00 82.31 130 ASP A N 1
ATOM 1022 C CA . ASP A 1 130 ? -2.310 -10.784 -13.586 1.00 82.31 130 ASP A CA 1
ATOM 1023 C C . ASP A 1 130 ? -3.151 -9.865 -14.471 1.00 82.31 130 ASP A C 1
ATOM 1025 O O . ASP A 1 130 ? -2.617 -8.990 -15.162 1.00 82.31 130 ASP A O 1
ATOM 1029 N N . PRO A 1 131 ? -4.488 -9.999 -14.443 1.00 70.00 131 PRO A N 1
ATOM 1030 C CA . PRO A 1 131 ? -5.333 -8.953 -14.994 1.00 70.00 131 PRO A CA 1
ATOM 1031 C C . PRO A 1 131 ? -5.020 -7.653 -14.246 1.00 70.00 131 PRO A C 1
ATOM 1033 O O . PRO A 1 131 ? -4.725 -7.703 -13.055 1.00 70.00 131 PRO A O 1
ATOM 1036 N N . MET A 1 132 ? -5.165 -6.487 -14.884 1.00 60.25 132 MET A N 1
ATOM 1037 C CA . MET A 1 132 ? -4.890 -5.150 -14.302 1.00 60.25 132 MET A CA 1
ATOM 1038 C C . MET A 1 132 ? -5.628 -4.848 -12.968 1.00 60.25 132 MET A C 1
ATOM 1040 O O . MET A 1 132 ? -5.427 -3.810 -12.348 1.00 60.25 132 MET A O 1
ATOM 1044 N N . ILE A 1 133 ? -6.483 -5.765 -12.502 1.00 57.84 133 ILE A N 1
ATOM 1045 C CA . ILE A 1 133 ? -7.212 -5.751 -11.228 1.00 57.84 133 ILE A CA 1
ATOM 1046 C C . ILE A 1 133 ? -6.401 -6.416 -10.077 1.00 57.84 133 ILE A C 1
ATOM 1048 O O . ILE A 1 133 ? -6.728 -6.195 -8.901 1.00 57.84 133 ILE A O 1
ATOM 1052 N N . GLY A 1 134 ? -5.316 -7.135 -10.406 1.00 51.41 134 GLY A N 1
ATOM 1053 C CA . GLY A 1 134 ? -4.382 -7.862 -9.535 1.00 51.41 13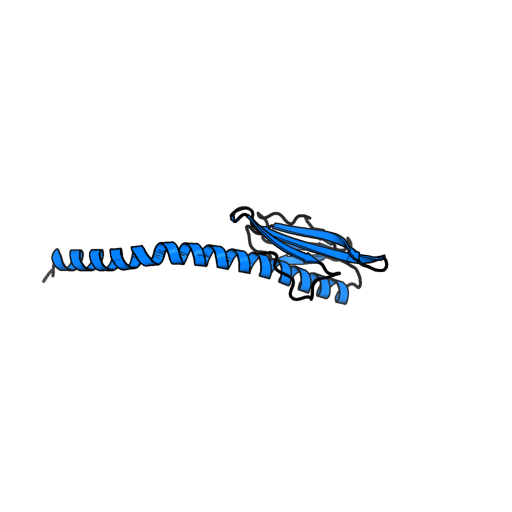4 GLY A CA 1
ATOM 1054 C C . GLY A 1 134 ? -4.963 -9.127 -8.894 1.00 51.41 134 GLY A C 1
ATOM 1055 O O . GLY A 1 134 ? -6.166 -9.205 -8.644 1.00 51.41 134 GLY A O 1
ATOM 1056 N N . THR A 1 135 ? -4.120 -10.124 -8.618 1.00 50.75 135 THR A N 1
ATOM 1057 C CA . THR A 1 135 ? -4.512 -11.355 -7.906 1.00 50.75 135 THR A CA 1
ATOM 1058 C C . THR A 1 135 ? -4.060 -11.295 -6.447 1.00 50.75 135 THR A C 1
ATOM 1060 O O . THR A 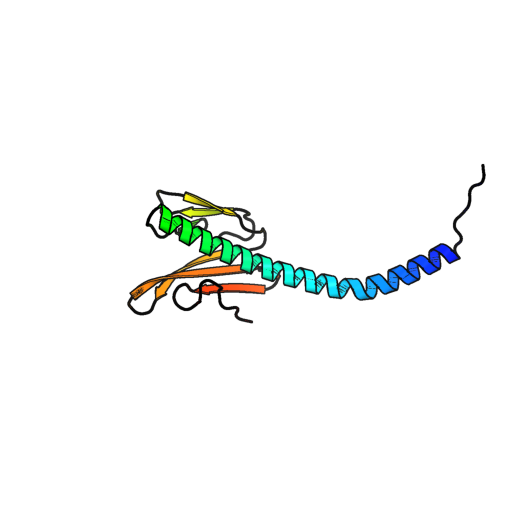1 135 ? -2.888 -11.062 -6.168 1.00 50.75 135 THR A O 1
ATOM 1063 N N . GLU A 1 136 ? -4.984 -11.483 -5.501 1.00 49.81 136 GLU A N 1
ATOM 1064 C CA . GLU A 1 136 ? -4.649 -11.612 -4.077 1.00 49.81 136 GLU A CA 1
ATOM 1065 C C . GLU A 1 136 ? -4.134 -13.027 -3.796 1.00 49.81 136 GLU A C 1
ATOM 1067 O O . GLU A 1 136 ? -4.845 -13.994 -4.057 1.00 49.81 136 GLU A O 1
ATOM 1072 N N . ASN A 1 137 ? -2.936 -13.149 -3.220 1.00 45.34 137 ASN A N 1
ATOM 1073 C CA . ASN A 1 137 ? -2.578 -14.354 -2.478 1.00 45.34 137 ASN A CA 1
ATOM 1074 C C . ASN A 1 137 ? -3.053 -14.156 -1.035 1.00 45.34 137 ASN A C 1
ATOM 1076 O O . ASN A 1 137 ? -2.552 -13.272 -0.336 1.00 45.34 137 ASN A O 1
ATOM 1080 N N . GLN A 1 138 ? -4.061 -14.937 -0.643 1.00 42.28 138 GLN A N 1
ATOM 1081 C CA . GLN A 1 138 ? -4.448 -15.138 0.755 1.00 42.28 138 GLN A CA 1
ATOM 1082 C C . GLN A 1 138 ? -3.514 -16.142 1.423 1.00 42.28 138 GLN A C 1
ATOM 1084 O O . GLN A 1 138 ? -3.151 -17.136 0.752 1.00 42.28 138 GLN A O 1
#

InterPro domains:
  IPR012902 Prokaryotic N-terminal methylation site [PF07963] (1-25)
  IPR012902 Prokaryotic N-terminal methylation site [PS00409] (4-24)
  IPR012902 Prokaryotic N-terminal methylation site [TIGR02532] (3-24)
  IPR045584 Pilin-like [SSF54523] (6-126)

Radius of gyration: 23.58 Å; chains: 1; bounding box: 48×44×68 Å

Organism: NCBI:txid407998

Sequence (138 aa):
MNKKGFTLIELLVVIAIIGVLVGISIPYYLKYKESAYKIQVKSDVRNLIESIILFETTYKTTPNLYPNPCSEDLTTCALTDGTNQDTIRKTKGVELKMEEITCQNNTKGFKITGQNKTLNYNFSFNSCTDPMIGTENQ

pLDDT: mean 89.24, std 11.15, range [42.28, 96.69]

Secondary structure (DSSP, 8-state):
----PPPHHHHHHHHHHHHHHHHHHHHHHHHHHHHHHHHHHHHHHHHHHHHHHHHHHHHSSPPEEESSSB-TT-SEEEEESSS-EEEEE--TT-EEEEEEEE-TTS-EEEEEEEEEGGGTEEEEEETTTS-TT-----